Protein AF-A0A135L0Z1-F1 (afdb_monomer)

Secondary structure (DSSP, 8-state):
---HHHHHHHHHHH---HHHHHHHHHHHHHHHHHHHHHHHHHHHHHHHHHHHHTTTPEEEEEEEEEEEETTEEEEEEEEEEE-TT--EEEE-TTS-EEEEETTEEEEEE-----

pLDDT: mean 79.56, std 14.87, range [34.19, 92.94]

Foldseek 3Di:
DPDLVVVLVVLVVPDPDPVSSVVVNLVSVLVVVLAVVQVVQQVLQVVVVVVVVVVVKAWPDKDWDWDADPSGIRIHIHTWIADPVGFTWGADSQRWIWTQDPNDTHTDDDDPDD

Solvent-accessible surface area (backbone atoms only — not comparable to full-atom values): 6568 Å² total; per-residue (Å²): 128,81,57,68,66,59,56,51,52,49,48,64,72,74,45,94,45,71,68,62,39,51,54,51,51,50,52,52,52,29,51,51,52,24,51,53,53,13,48,54,45,28,51,52,37,52,55,54,49,52,64,38,43,78,70,62,32,42,83,74,50,75,44,83,45,74,48,84,50,99,65,43,70,27,53,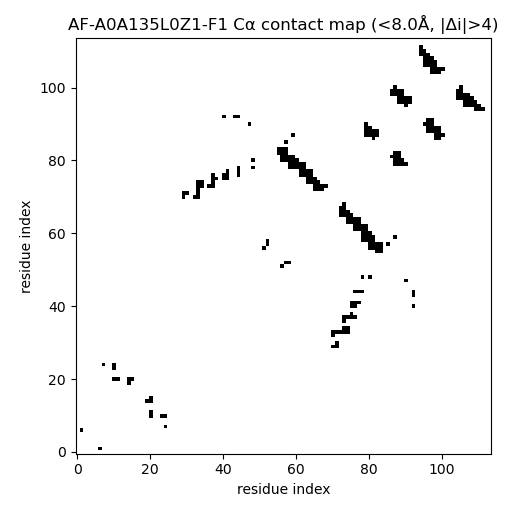27,49,43,65,39,31,18,47,87,85,64,49,48,35,50,71,45,95,88,60,37,42,29,39,57,54,96,90,44,77,41,81,71,55,82,68,87,72,133

Radius of gyration: 19.47 Å; Cα contacts (8 Å, |Δi|>4): 146; chains: 1; bounding box: 35×34×55 Å

Structure (mmCIF, N/CA/C/O backbone):
data_AF-A0A135L0Z1-F1
#
_entry.id   AF-A0A135L0Z1-F1
#
loop_
_atom_site.group_PDB
_atom_site.id
_atom_site.type_symbol
_atom_site.label_atom_id
_atom_site.label_alt_id
_atom_site.label_comp_id
_atom_site.label_asym_id
_atom_site.label_entity_id
_atom_site.label_seq_id
_atom_site.pdbx_PDB_ins_code
_atom_site.Cartn_x
_atom_site.Cartn_y
_atom_site.Cartn_z
_atom_site.occupancy
_atom_site.B_iso_or_equiv
_atom_site.auth_seq_id
_atom_site.auth_comp_id
_atom_site.auth_asym_id
_atom_site.auth_atom_id
_atom_site.pdbx_PDB_model_num
ATOM 1 N N . MET A 1 1 ? -6.606 -14.120 3.865 1.00 51.25 1 MET A N 1
ATOM 2 C CA . MET A 1 1 ? -7.516 -12.982 4.081 1.00 51.25 1 MET A CA 1
ATOM 3 C C . MET A 1 1 ? -8.454 -13.410 5.196 1.00 51.25 1 MET A C 1
ATOM 5 O O . MET A 1 1 ? -9.242 -14.322 4.970 1.00 51.25 1 MET A O 1
ATOM 9 N N . GLU A 1 2 ? -8.280 -12.897 6.418 1.00 60.34 2 GLU A N 1
ATOM 10 C CA . GLU A 1 2 ? -9.324 -13.071 7.439 1.00 60.34 2 GLU A CA 1
ATOM 11 C C . GLU A 1 2 ? -10.622 -12.483 6.875 1.00 60.34 2 GLU A C 1
ATOM 13 O O . GLU A 1 2 ? -10.598 -11.462 6.185 1.00 60.34 2 GLU A O 1
ATOM 18 N N . ASN A 1 3 ? -11.746 -13.160 7.093 1.00 80.69 3 ASN A N 1
ATOM 19 C CA . ASN A 1 3 ? -13.025 -12.690 6.585 1.00 80.69 3 ASN A CA 1
ATOM 20 C C . ASN A 1 3 ? -13.373 -11.405 7.352 1.00 80.69 3 ASN A C 1
ATOM 22 O O . ASN A 1 3 ? -13.513 -11.457 8.574 1.00 80.69 3 ASN A O 1
ATOM 26 N N . ILE A 1 4 ? -13.472 -10.263 6.661 1.00 85.44 4 ILE A N 1
ATOM 27 C CA . ILE A 1 4 ? -13.733 -8.935 7.260 1.00 85.44 4 ILE A CA 1
ATOM 28 C C . ILE A 1 4 ? -14.905 -9.016 8.249 1.00 85.44 4 ILE A C 1
ATOM 30 O O . ILE A 1 4 ? -14.852 -8.485 9.356 1.00 85.44 4 ILE A O 1
ATOM 34 N N . ILE A 1 5 ? -15.927 -9.790 7.875 1.00 85.50 5 ILE A N 1
ATOM 35 C CA . ILE A 1 5 ? -17.120 -10.067 8.676 1.00 85.50 5 ILE A CA 1
ATOM 36 C C . ILE A 1 5 ? -16.770 -10.750 10.008 1.00 85.50 5 ILE A C 1
ATOM 38 O O . ILE A 1 5 ? -17.286 -10.367 11.055 1.00 85.50 5 ILE A O 1
ATOM 42 N N . THR A 1 6 ? -15.875 -11.740 9.999 1.00 90.50 6 THR A N 1
ATOM 43 C CA . THR A 1 6 ? -15.434 -12.446 11.211 1.00 90.50 6 THR A CA 1
ATOM 44 C C . THR A 1 6 ? -14.698 -11.511 12.162 1.00 90.50 6 THR A C 1
ATOM 46 O O . THR A 1 6 ? -14.942 -11.561 13.367 1.00 90.50 6 THR A O 1
ATOM 49 N N . ARG A 1 7 ? -13.833 -10.634 11.642 1.00 87.88 7 ARG A N 1
ATOM 50 C CA . ARG A 1 7 ? -13.078 -9.698 12.480 1.00 87.88 7 ARG A CA 1
ATOM 51 C C . ARG A 1 7 ? -13.979 -8.631 13.101 1.00 87.88 7 ARG A C 1
ATOM 53 O O . ARG A 1 7 ? -13.861 -8.363 14.292 1.00 87.88 7 ARG A O 1
ATOM 60 N N . LEU A 1 8 ? -14.936 -8.102 12.338 1.00 88.19 8 LEU A N 1
ATOM 61 C CA . LEU A 1 8 ? -15.962 -7.194 12.861 1.00 88.19 8 LEU A CA 1
ATOM 62 C C . LEU A 1 8 ? -16.804 -7.862 13.955 1.00 88.19 8 LEU A C 1
ATOM 64 O O . LEU A 1 8 ? -17.030 -7.267 15.005 1.00 88.19 8 LEU A O 1
ATOM 68 N N . TYR A 1 9 ? -17.213 -9.118 13.756 1.00 89.50 9 TYR A N 1
ATOM 69 C CA . TYR A 1 9 ? -17.958 -9.867 14.771 1.00 89.50 9 TYR A CA 1
ATOM 70 C C . TYR A 1 9 ? -17.155 -10.050 16.068 1.00 89.50 9 TYR A C 1
ATOM 72 O O . TYR A 1 9 ? -17.707 -9.934 17.161 1.00 89.50 9 TYR A O 1
ATOM 80 N N . GLN A 1 10 ? -15.846 -10.297 15.966 1.00 90.19 10 GLN A N 1
ATOM 81 C CA . GLN A 1 10 ? -14.965 -10.381 17.132 1.00 90.19 10 GLN A CA 1
ATOM 82 C C . GLN A 1 10 ? -14.860 -9.045 17.874 1.00 90.19 10 GLN A C 1
ATOM 84 O O . GLN A 1 10 ? -14.920 -9.049 19.099 1.00 90.19 10 GLN A O 1
ATOM 89 N N . LEU A 1 11 ? -14.749 -7.920 17.159 1.00 90.25 11 LEU A N 1
ATOM 90 C CA . LEU A 1 11 ? -14.747 -6.589 17.777 1.00 90.25 11 LEU A CA 1
ATOM 91 C C . LEU A 1 11 ? -16.050 -6.342 18.547 1.00 90.25 11 LEU A C 1
ATOM 93 O O . LEU A 1 11 ? -16.010 -6.011 19.725 1.00 90.25 11 LEU A O 1
ATOM 97 N N . ILE A 1 12 ? -17.200 -6.623 17.928 1.00 90.19 12 ILE A N 1
ATOM 98 C CA . ILE A 1 12 ? -18.517 -6.468 18.567 1.00 90.19 12 ILE A CA 1
ATOM 99 C C . ILE A 1 12 ? -18.646 -7.343 19.820 1.00 90.19 12 ILE A C 1
ATOM 101 O O . ILE A 1 12 ? -19.217 -6.916 20.818 1.00 90.19 12 ILE A O 1
ATOM 105 N N . LYS A 1 13 ? -18.130 -8.576 19.782 1.00 90.44 13 LYS A N 1
ATOM 106 C CA . LYS A 1 13 ? -18.258 -9.527 20.893 1.00 90.44 13 LYS A CA 1
ATOM 107 C C . LYS A 1 13 ? -17.325 -9.221 22.068 1.00 90.44 13 LYS A C 1
ATOM 109 O O . LYS A 1 13 ? -17.651 -9.571 23.199 1.00 90.44 13 LYS A O 1
ATOM 114 N N . ASN A 1 14 ? -16.159 -8.641 21.802 1.00 87.62 14 ASN A N 1
ATOM 115 C CA . ASN A 1 14 ? -15.093 -8.511 22.794 1.00 87.62 14 ASN A CA 1
ATOM 116 C C . ASN A 1 14 ? -15.072 -7.147 23.498 1.00 87.62 14 ASN A C 1
ATOM 118 O O . ASN A 1 14 ? -14.332 -6.992 24.469 1.00 87.62 14 ASN A O 1
ATOM 122 N N . THR A 1 15 ? -15.860 -6.174 23.038 1.00 84.12 15 THR A N 1
ATOM 123 C CA . THR A 1 15 ? -15.860 -4.815 23.587 1.00 84.12 15 THR A CA 1
ATOM 124 C C . THR A 1 15 ? -17.163 -4.525 24.332 1.00 84.12 15 THR A C 1
ATOM 126 O O . THR A 1 15 ? -18.249 -4.601 23.768 1.00 84.12 15 THR A O 1
ATOM 129 N N . ASN A 1 16 ? -17.053 -4.152 25.610 1.00 82.69 16 ASN A N 1
ATOM 130 C CA . ASN A 1 16 ? -18.204 -3.810 26.459 1.00 82.69 16 ASN A CA 1
ATOM 131 C C . ASN A 1 16 ? -18.531 -2.304 26.458 1.00 82.69 16 ASN A C 1
ATOM 133 O O . ASN A 1 16 ? -19.547 -1.893 27.014 1.00 82.69 16 ASN A O 1
ATOM 137 N N . ASN A 1 17 ? -17.664 -1.481 25.862 1.00 91.25 17 ASN A N 1
ATOM 138 C CA . ASN A 1 17 ? -17.813 -0.035 25.749 1.00 91.25 17 ASN A CA 1
ATOM 139 C C . ASN A 1 17 ? -18.120 0.354 24.294 1.00 91.25 17 ASN A C 1
ATOM 141 O O . ASN A 1 17 ? -17.352 0.049 23.386 1.00 91.25 17 ASN A O 1
ATOM 145 N N . LEU A 1 18 ? -19.235 1.054 24.078 1.00 89.69 18 LEU A N 1
ATOM 146 C CA . LEU A 1 18 ? -19.677 1.458 22.741 1.00 89.69 18 LEU A CA 1
ATOM 147 C C . LEU A 1 18 ? -18.713 2.432 22.050 1.00 89.69 18 LEU A C 1
ATOM 149 O O . LEU A 1 18 ? -18.539 2.334 20.841 1.00 89.69 18 LEU A O 1
ATOM 153 N N . ILE A 1 19 ? -18.068 3.328 22.803 1.00 91.62 19 ILE A N 1
ATOM 154 C CA . ILE A 1 19 ? -17.122 4.309 22.247 1.00 91.62 19 ILE A CA 1
ATOM 155 C C . ILE A 1 19 ? -15.872 3.587 21.736 1.00 91.62 19 ILE A C 1
ATOM 157 O O . ILE A 1 19 ? -15.455 3.773 20.598 1.00 91.62 19 ILE A O 1
ATOM 161 N N . GLU A 1 20 ? -15.325 2.686 22.552 1.00 91.25 20 GLU A N 1
ATOM 162 C CA . GLU A 1 20 ? -14.163 1.870 22.183 1.00 91.25 20 GLU A CA 1
ATOM 163 C C . GLU A 1 20 ? -14.475 0.951 20.989 1.00 91.25 20 GLU A C 1
ATOM 165 O O . GLU A 1 20 ? -13.632 0.725 20.120 1.00 91.25 20 GLU A O 1
ATOM 170 N N . LEU A 1 21 ? -15.705 0.433 20.912 1.00 92.19 21 LEU A N 1
ATOM 171 C CA . LEU A 1 21 ? -16.147 -0.373 19.780 1.00 92.19 21 LEU A CA 1
ATOM 172 C C . LEU A 1 21 ? -16.167 0.445 18.481 1.00 92.19 21 LEU A C 1
ATOM 174 O O . LEU A 1 21 ? -15.690 -0.041 17.455 1.00 92.19 21 LEU A O 1
ATOM 178 N N . GLU A 1 22 ? -16.700 1.668 18.520 1.00 91.62 22 GLU A N 1
ATOM 179 C CA . GLU A 1 22 ? -16.748 2.564 17.361 1.00 91.62 22 GLU A CA 1
ATOM 180 C C . GLU A 1 22 ? -15.338 2.899 16.853 1.00 91.62 22 GLU A C 1
ATOM 182 O O . GLU A 1 22 ? -15.057 2.714 15.667 1.00 91.62 22 GLU A O 1
ATOM 187 N N . GLU A 1 23 ? -14.427 3.287 17.749 1.00 92.25 23 GLU A N 1
ATOM 188 C CA . GLU A 1 23 ? -13.033 3.604 17.409 1.00 92.25 23 GLU A CA 1
ATOM 189 C C . GLU A 1 23 ? -12.293 2.401 16.804 1.00 92.25 23 GLU A C 1
ATOM 191 O O . GLU A 1 23 ? -11.585 2.530 15.797 1.00 92.25 23 GLU A O 1
ATOM 196 N N . ASN A 1 24 ? -12.490 1.208 17.374 1.00 92.75 24 ASN A N 1
ATOM 197 C CA . ASN A 1 24 ? -11.871 -0.021 16.885 1.00 92.75 24 ASN A CA 1
ATOM 198 C C . ASN A 1 24 ? -12.401 -0.428 15.507 1.00 92.75 24 ASN A C 1
ATOM 200 O O . ASN A 1 24 ? -11.620 -0.812 14.633 1.00 92.75 24 ASN A O 1
ATOM 204 N N . ILE A 1 25 ? -13.717 -0.336 15.285 1.00 92.19 25 ILE A N 1
ATOM 205 C CA . ILE A 1 25 ? -14.316 -0.612 13.973 1.00 92.19 25 ILE A CA 1
ATOM 206 C C . ILE A 1 25 ? -13.820 0.409 12.952 1.00 92.19 25 ILE A C 1
ATOM 208 O O . ILE A 1 25 ? -13.433 0.020 11.850 1.00 92.19 25 ILE A O 1
ATOM 212 N N . GLN A 1 26 ? -13.801 1.696 13.303 1.00 91.56 26 GLN A N 1
ATOM 213 C CA . GLN A 1 26 ? -13.330 2.743 12.408 1.00 91.56 26 GLN A CA 1
ATOM 214 C C . GLN A 1 26 ? -11.880 2.483 11.999 1.00 91.56 26 GLN A C 1
ATOM 216 O O . GLN A 1 26 ? -11.600 2.396 10.806 1.00 91.56 26 GLN A O 1
ATOM 221 N N . THR A 1 27 ? -10.985 2.270 12.964 1.00 92.12 27 THR A N 1
ATOM 222 C CA . THR A 1 27 ? -9.565 1.982 12.712 1.00 92.12 27 THR A CA 1
ATOM 223 C C . THR A 1 27 ? -9.394 0.746 11.831 1.00 92.12 27 THR A C 1
ATOM 225 O O . THR A 1 27 ? -8.711 0.801 10.808 1.00 92.12 27 THR A O 1
ATOM 228 N N . TYR A 1 28 ? -10.092 -0.345 12.153 1.00 92.44 28 TYR A N 1
ATOM 229 C CA . TYR A 1 28 ? -10.033 -1.574 11.365 1.00 92.44 28 TYR A CA 1
ATOM 230 C C . TYR A 1 28 ? -10.488 -1.361 9.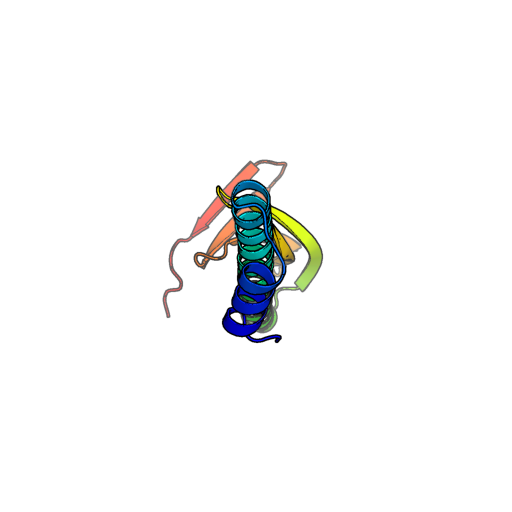916 1.00 92.44 28 TYR A C 1
ATOM 232 O O . TYR A 1 28 ? -9.830 -1.807 8.975 1.00 92.44 28 TYR A O 1
ATOM 240 N N . MET A 1 29 ? -11.592 -0.644 9.705 1.00 90.50 29 MET A N 1
ATOM 241 C CA . MET A 1 29 ? -12.084 -0.360 8.357 1.00 90.50 29 MET A CA 1
ATOM 242 C C . MET A 1 29 ? -11.111 0.531 7.579 1.00 90.50 29 MET A C 1
ATOM 244 O O . MET A 1 29 ? -10.885 0.284 6.393 1.00 90.50 29 MET A O 1
ATOM 248 N N . GLN A 1 30 ? -10.491 1.523 8.226 1.00 92.38 30 GLN A N 1
ATOM 249 C CA . GLN A 1 30 ? -9.457 2.352 7.601 1.00 92.38 30 GLN A CA 1
ATOM 250 C C . GLN A 1 30 ? -8.263 1.511 7.135 1.00 92.38 30 GLN A C 1
ATOM 252 O O . GLN A 1 30 ? -7.805 1.680 6.002 1.00 92.38 30 GLN A O 1
ATOM 257 N N . GLU A 1 31 ? -7.788 0.576 7.959 1.00 91.31 31 GLU 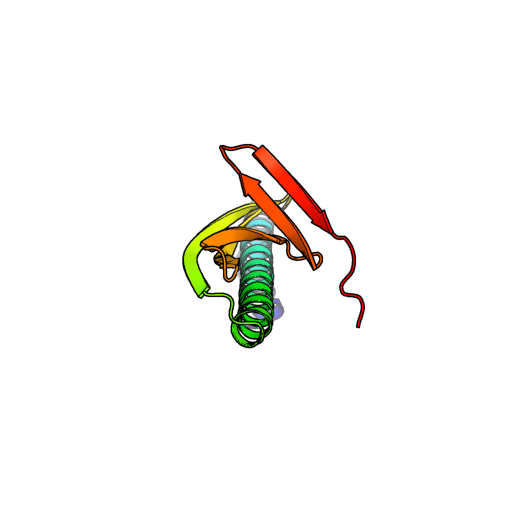A N 1
ATOM 258 C CA . GLU A 1 31 ? -6.695 -0.340 7.611 1.00 91.31 31 GLU A CA 1
ATOM 259 C C . GLU A 1 31 ? -7.067 -1.255 6.441 1.00 91.31 31 GLU A C 1
ATOM 261 O O . GLU A 1 31 ? -6.315 -1.357 5.467 1.00 91.31 31 GLU A O 1
ATOM 266 N N . VAL A 1 32 ? -8.251 -1.873 6.499 1.00 91.25 32 VAL A N 1
ATOM 267 C CA . VAL A 1 32 ? -8.750 -2.773 5.451 1.00 91.25 32 VAL A CA 1
ATOM 268 C C . VAL A 1 32 ? -8.855 -2.042 4.116 1.00 91.25 32 VAL A C 1
ATOM 270 O O . VAL A 1 32 ? -8.300 -2.505 3.117 1.00 91.25 32 VAL A O 1
ATOM 273 N N . PHE A 1 33 ? -9.518 -0.884 4.081 1.00 90.81 33 PHE A N 1
ATOM 274 C CA . PHE A 1 33 ? -9.650 -0.110 2.848 1.00 90.81 33 PHE A CA 1
ATOM 275 C C . PHE A 1 33 ? -8.300 0.381 2.333 1.00 90.81 33 PHE A C 1
ATOM 277 O O . PHE A 1 33 ? -8.049 0.320 1.127 1.00 90.81 33 PHE A O 1
ATOM 284 N N . SER A 1 34 ? -7.416 0.828 3.229 1.00 92.62 34 SER A N 1
ATOM 285 C CA . SER A 1 34 ? -6.104 1.336 2.835 1.00 92.62 34 SER A CA 1
ATOM 286 C C . SER A 1 34 ? -5.223 0.244 2.234 1.00 92.62 34 SER A C 1
ATOM 288 O O . SER A 1 34 ? -4.564 0.481 1.219 1.00 92.62 34 SER A O 1
ATOM 290 N N . SER A 1 35 ? -5.256 -0.962 2.808 1.00 91.62 35 SER A N 1
ATOM 291 C CA . SER A 1 35 ? -4.530 -2.123 2.287 1.00 91.62 35 SER A CA 1
ATOM 292 C C . SER A 1 35 ? -5.090 -2.574 0.940 1.00 91.62 35 SER A C 1
ATOM 294 O O . SER A 1 35 ? -4.341 -2.673 -0.031 1.00 91.62 35 SER A O 1
ATOM 296 N N . LEU A 1 36 ? -6.410 -2.779 0.846 1.00 91.62 36 LEU A N 1
ATOM 297 C CA . LEU A 1 36 ? -7.058 -3.240 -0.385 1.00 91.62 36 LEU A CA 1
ATOM 298 C C . LEU A 1 36 ? -6.819 -2.275 -1.547 1.00 91.62 36 LEU A C 1
ATOM 300 O O . LEU A 1 36 ? -6.443 -2.696 -2.642 1.00 91.62 36 LEU A O 1
ATOM 304 N N . LEU A 1 37 ? -6.992 -0.971 -1.317 1.00 91.94 37 LEU A N 1
ATOM 305 C CA . LEU A 1 37 ? -6.778 0.012 -2.373 1.00 91.94 37 LEU A CA 1
ATOM 306 C C . LEU A 1 37 ? -5.293 0.111 -2.755 1.00 91.94 37 LEU A C 1
ATOM 308 O O . LEU A 1 37 ? -4.975 0.217 -3.938 1.00 91.94 37 LEU A O 1
ATOM 312 N N . GLY A 1 38 ? -4.382 0.007 -1.782 1.00 92.50 38 GLY A N 1
ATOM 313 C CA . GLY A 1 38 ? -2.938 -0.023 -2.025 1.00 92.50 38 GLY A CA 1
ATOM 314 C C . GLY A 1 38 ? -2.491 -1.224 -2.867 1.00 92.50 38 GLY A C 1
ATOM 315 O O . GLY A 1 38 ? -1.654 -1.085 -3.769 1.00 92.50 38 GLY A O 1
ATOM 316 N N . GLU A 1 39 ? -3.085 -2.394 -2.628 1.00 92.75 39 GLU A N 1
ATOM 317 C CA . GLU A 1 39 ? -2.871 -3.607 -3.422 1.00 92.75 39 GLU A CA 1
ATOM 318 C C . GLU A 1 39 ? -3.399 -3.452 -4.848 1.00 92.75 39 GLU A C 1
ATOM 320 O O . GLU A 1 39 ? -2.648 -3.687 -5.797 1.00 92.75 39 GLU A O 1
ATOM 325 N N . ILE A 1 40 ? -4.643 -2.988 -5.017 1.00 91.19 40 ILE A N 1
ATOM 326 C CA . ILE A 1 40 ? -5.234 -2.720 -6.339 1.00 91.19 40 ILE A CA 1
ATOM 327 C C . ILE A 1 40 ? -4.348 -1.750 -7.121 1.00 91.19 40 ILE A C 1
ATOM 329 O O . ILE A 1 40 ? -4.043 -1.971 -8.293 1.00 91.19 40 ILE A O 1
ATOM 333 N N . PHE A 1 41 ? -3.883 -0.689 -6.467 1.00 89.38 41 PHE A N 1
ATOM 334 C CA . PHE A 1 41 ? -3.020 0.300 -7.092 1.00 89.38 41 PHE A CA 1
ATOM 335 C C . PHE A 1 41 ? -1.672 -0.275 -7.524 1.00 89.38 41 PHE A C 1
ATOM 337 O O . PHE A 1 41 ? -1.205 -0.010 -8.633 1.00 89.38 41 PHE A O 1
ATOM 344 N N . THR A 1 42 ? -1.085 -1.127 -6.692 1.00 90.31 42 THR A N 1
ATOM 345 C CA . THR A 1 42 ? 0.151 -1.838 -7.024 1.00 90.31 42 THR A CA 1
ATOM 346 C C . THR A 1 42 ? -0.049 -2.797 -8.204 1.00 90.31 42 THR A C 1
ATOM 348 O O . THR A 1 42 ? 0.795 -2.862 -9.097 1.00 90.31 42 THR A O 1
ATOM 351 N N . GLN A 1 43 ? -1.175 -3.510 -8.261 1.00 90.62 43 GLN A N 1
ATOM 352 C CA . GLN A 1 43 ? -1.502 -4.399 -9.382 1.00 90.62 43 GLN A CA 1
ATOM 353 C C . GLN A 1 43 ? -1.713 -3.620 -10.685 1.00 90.62 43 GLN A C 1
ATOM 355 O O . GLN A 1 43 ? -1.207 -4.017 -11.736 1.00 90.62 43 GLN A O 1
ATOM 360 N N . LEU A 1 44 ? -2.408 -2.480 -10.628 1.00 86.56 44 LEU A N 1
ATOM 361 C CA . LEU A 1 44 ? -2.571 -1.593 -11.781 1.00 86.56 44 LEU A CA 1
ATOM 362 C C . LEU A 1 44 ? -1.217 -1.089 -12.297 1.00 86.56 44 LEU A C 1
ATOM 364 O O . LEU A 1 44 ? -0.979 -1.127 -13.506 1.00 86.56 44 LEU A O 1
ATOM 368 N N . ASP A 1 45 ? -0.311 -0.684 -11.400 1.00 87.06 45 ASP A N 1
ATOM 369 C CA . ASP A 1 45 ? 1.054 -0.286 -11.764 1.00 87.06 45 ASP A CA 1
ATOM 370 C C . ASP A 1 45 ? 1.795 -1.420 -12.487 1.00 87.06 45 ASP A C 1
ATOM 372 O O . ASP A 1 45 ? 2.376 -1.193 -13.547 1.00 87.06 45 ASP A O 1
ATOM 376 N N . GLN A 1 46 ? 1.698 -2.659 -11.992 1.00 87.94 46 GLN A N 1
ATOM 377 C CA . GLN A 1 46 ? 2.313 -3.832 -12.624 1.00 87.94 46 GLN A CA 1
ATOM 378 C C . GLN A 1 46 ? 1.762 -4.116 -14.030 1.00 87.94 46 GLN A C 1
ATOM 380 O O . GLN A 1 46 ? 2.535 -4.401 -14.950 1.00 87.94 46 GLN A O 1
ATOM 385 N N . VAL A 1 47 ? 0.443 -4.016 -14.224 1.00 87.44 47 VAL A N 1
ATOM 386 C CA . VAL A 1 47 ? -0.188 -4.211 -15.542 1.00 87.44 47 VAL A CA 1
ATOM 387 C C . VAL A 1 47 ? 0.279 -3.142 -16.527 1.00 87.44 47 VAL A C 1
ATOM 389 O O . VAL A 1 47 ? 0.631 -3.454 -17.667 1.00 87.44 47 VAL A 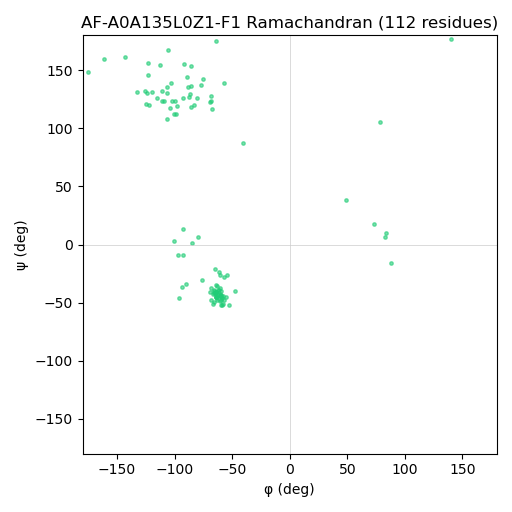O 1
ATOM 392 N N . ILE A 1 48 ? 0.310 -1.881 -16.095 1.00 83.00 48 ILE A N 1
ATOM 393 C CA . ILE A 1 48 ? 0.791 -0.765 -16.912 1.00 83.00 48 ILE A CA 1
ATOM 394 C C . ILE A 1 48 ? 2.274 -0.958 -17.244 1.00 83.00 48 ILE A C 1
ATOM 396 O O . ILE A 1 48 ? 2.658 -0.840 -18.408 1.00 83.00 48 ILE A O 1
ATOM 400 N N . LYS A 1 49 ? 3.090 -1.314 -16.248 1.00 85.25 49 LYS A N 1
ATOM 401 C CA . LYS A 1 49 ? 4.518 -1.611 -16.388 1.00 85.25 49 LYS A CA 1
ATOM 402 C C . LYS A 1 49 ? 4.759 -2.650 -17.477 1.00 85.25 49 LYS A C 1
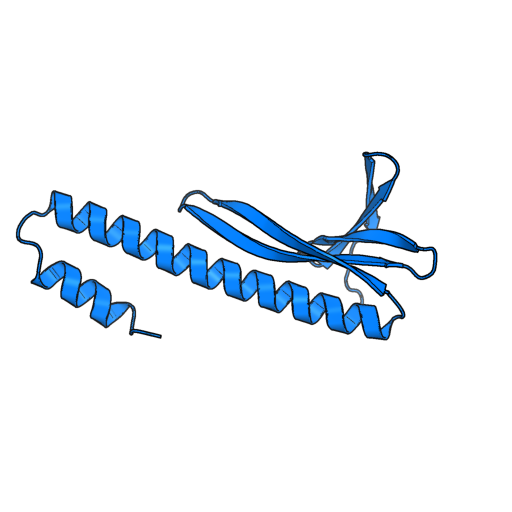ATOM 404 O O . LYS A 1 49 ? 5.496 -2.369 -18.419 1.00 85.25 49 LYS A O 1
ATOM 409 N N . LYS A 1 50 ? 4.069 -3.790 -17.414 1.00 86.75 50 LYS A N 1
ATOM 410 C CA . LYS A 1 50 ? 4.203 -4.860 -18.411 1.00 86.75 50 LYS A CA 1
ATOM 411 C C . LYS A 1 50 ? 3.875 -4.368 -19.825 1.00 86.75 50 LYS A C 1
ATOM 413 O O . LYS A 1 50 ? 4.717 -4.459 -20.711 1.00 86.75 50 LYS A O 1
ATOM 418 N N . LYS A 1 51 ? 2.719 -3.713 -20.004 1.00 84.44 51 LYS A N 1
ATOM 419 C CA . LYS A 1 51 ? 2.291 -3.158 -21.305 1.00 84.44 51 LYS A CA 1
ATOM 420 C C . LYS A 1 51 ? 3.288 -2.168 -21.915 1.00 84.44 51 LYS A C 1
ATOM 422 O O . LYS A 1 51 ? 3.290 -1.966 -23.126 1.00 84.44 51 LYS A O 1
ATOM 427 N N . ARG A 1 52 ? 4.079 -1.473 -21.093 1.00 81.44 52 ARG A N 1
ATOM 428 C CA . ARG A 1 52 ? 5.066 -0.484 -21.555 1.00 81.44 52 ARG A CA 1
ATOM 429 C C . ARG A 1 52 ? 6.428 -1.098 -21.823 1.00 81.44 52 ARG A C 1
ATOM 431 O O . ARG A 1 52 ? 7.088 -0.674 -22.766 1.00 81.44 52 ARG A O 1
ATOM 438 N N . GLN A 1 53 ? 6.819 -2.111 -21.059 1.00 84.81 53 GLN A N 1
ATOM 439 C CA . GLN A 1 53 ? 8.011 -2.900 -21.363 1.00 84.81 53 GLN A CA 1
ATOM 440 C C . GLN A 1 53 ? 7.886 -3.593 -22.723 1.00 84.81 53 GLN A C 1
ATOM 442 O O . GLN A 1 53 ? 8.846 -3.573 -23.488 1.00 84.81 53 GLN A O 1
ATOM 447 N N . ASP A 1 54 ? 6.687 -4.068 -23.077 1.00 86.31 54 ASP A N 1
ATOM 448 C CA . ASP A 1 54 ? 6.395 -4.609 -24.414 1.00 86.31 54 ASP A CA 1
ATOM 449 C C . ASP A 1 54 ? 6.591 -3.562 -25.534 1.00 86.31 54 ASP A C 1
ATOM 451 O O . ASP A 1 54 ? 6.868 -3.910 -26.678 1.00 86.31 54 ASP A O 1
ATOM 455 N N . LYS A 1 55 ? 6.502 -2.264 -25.204 1.00 83.12 55 LYS A N 1
ATOM 456 C CA . LYS A 1 55 ? 6.779 -1.128 -26.105 1.00 83.12 55 LYS A CA 1
ATOM 457 C C . LYS A 1 55 ? 8.230 -0.628 -26.023 1.00 83.12 55 LYS A C 1
ATOM 459 O O . LYS A 1 55 ? 8.507 0.484 -26.460 1.00 83.12 55 LYS A O 1
ATOM 464 N N . GLY A 1 56 ? 9.137 -1.384 -25.401 1.00 83.50 56 GLY A N 1
ATOM 465 C CA . GLY A 1 56 ? 10.562 -1.043 -25.295 1.00 83.50 56 GLY A CA 1
ATOM 466 C C . GLY A 1 56 ? 10.928 -0.070 -24.167 1.00 83.50 56 GLY A C 1
ATOM 467 O O . GLY A 1 56 ? 12.081 0.356 -24.073 1.00 83.50 56 GLY A O 1
ATOM 468 N N . TRP A 1 57 ? 9.986 0.293 -23.289 1.00 83.75 57 TRP A N 1
ATOM 469 C CA . TRP A 1 57 ? 10.261 1.231 -22.196 1.00 83.75 57 TRP A CA 1
ATOM 470 C C . TRP A 1 57 ? 11.065 0.558 -21.084 1.00 83.75 57 TRP A C 1
ATOM 472 O O . TRP A 1 57 ? 10.826 -0.597 -20.722 1.00 83.75 57 TRP A O 1
ATOM 482 N N . LYS A 1 58 ? 12.002 1.305 -20.494 1.00 85.69 58 LYS A N 1
ATOM 483 C CA . LYS A 1 58 ? 12.882 0.794 -19.435 1.00 85.69 58 LYS A CA 1
ATOM 484 C C . LYS A 1 58 ? 12.439 1.285 -18.065 1.00 85.69 58 LYS A C 1
ATOM 486 O O . LYS A 1 58 ? 12.098 2.453 -17.880 1.00 85.69 58 LYS A O 1
ATOM 491 N N . ILE A 1 59 ? 12.486 0.390 -17.082 1.00 85.00 59 ILE A N 1
ATOM 492 C CA . ILE A 1 59 ? 12.269 0.746 -15.679 1.00 85.00 59 ILE A CA 1
ATOM 493 C C . ILE A 1 59 ? 13.444 1.607 -15.225 1.00 85.00 59 ILE A C 1
ATOM 495 O O . ILE A 1 59 ? 14.597 1.211 -15.385 1.00 85.00 59 ILE A O 1
ATOM 499 N N . LYS A 1 60 ? 13.150 2.771 -14.645 1.00 84.81 60 LYS A N 1
ATOM 500 C CA . LYS A 1 60 ? 14.171 3.618 -14.021 1.00 84.81 60 LYS A CA 1
ATOM 501 C C . LYS A 1 60 ? 14.262 3.382 -12.524 1.00 84.81 60 LYS A C 1
ATOM 503 O O . LYS A 1 60 ? 15.359 3.280 -11.992 1.00 84.81 60 LYS A O 1
ATOM 508 N N . ARG A 1 61 ? 13.110 3.340 -11.853 1.00 84.38 61 ARG A N 1
ATOM 509 C CA . ARG A 1 61 ? 13.008 3.099 -10.410 1.00 84.38 61 ARG A CA 1
ATOM 510 C C . ARG A 1 61 ? 11.605 2.654 -10.025 1.00 84.38 61 ARG A C 1
ATOM 512 O O . ARG A 1 61 ? 10.643 2.937 -10.739 1.00 84.38 61 ARG A O 1
ATOM 519 N N . GLU A 1 62 ? 11.510 2.019 -8.871 1.00 87.12 62 GLU A N 1
ATOM 520 C CA . G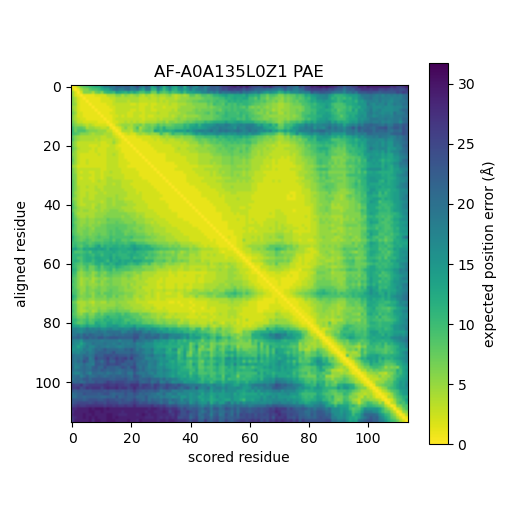LU A 1 62 ? 10.263 1.623 -8.227 1.00 87.12 62 GLU A CA 1
ATOM 521 C C . GLU A 1 62 ? 10.271 2.220 -6.821 1.00 87.12 62 GLU A C 1
ATOM 523 O O . GLU A 1 62 ? 11.188 1.961 -6.045 1.00 87.12 62 GLU A O 1
ATOM 528 N N . ASP A 1 63 ? 9.280 3.055 -6.517 1.00 88.88 63 ASP A N 1
ATOM 529 C CA . ASP A 1 63 ? 9.181 3.758 -5.240 1.00 88.88 63 ASP A CA 1
ATOM 530 C C . ASP A 1 63 ? 7.852 3.431 -4.559 1.00 88.88 63 ASP A C 1
ATOM 532 O O . ASP A 1 63 ? 6.838 3.160 -5.208 1.00 88.88 63 ASP A O 1
ATOM 536 N N . TRP A 1 64 ? 7.824 3.578 -3.238 1.00 90.00 64 TRP A N 1
ATOM 537 C CA . TRP A 1 64 ? 6.564 3.700 -2.517 1.00 90.00 64 TRP A CA 1
ATOM 538 C C . TRP A 1 64 ? 5.987 5.105 -2.690 1.00 90.00 64 TRP A C 1
ATOM 540 O O . TRP A 1 64 ? 6.703 6.108 -2.601 1.00 90.00 64 TRP A O 1
ATOM 550 N N . LYS A 1 65 ? 4.677 5.175 -2.917 1.00 89.25 65 LYS A N 1
ATOM 551 C CA . LYS A 1 65 ? 3.896 6.413 -2.905 1.00 89.25 65 LYS A CA 1
ATOM 552 C C . LYS A 1 65 ? 2.776 6.291 -1.890 1.00 89.25 65 LYS A C 1
ATOM 554 O O . LYS A 1 65 ? 2.229 5.209 -1.702 1.00 89.25 65 LYS A O 1
ATOM 559 N N . THR A 1 66 ? 2.454 7.415 -1.266 1.00 90.75 66 THR A N 1
ATOM 560 C CA . THR A 1 66 ? 1.358 7.529 -0.310 1.00 90.75 66 THR A CA 1
ATOM 561 C C . THR A 1 66 ? 0.419 8.623 -0.786 1.00 90.75 66 THR A C 1
ATOM 563 O O . THR A 1 66 ? 0.873 9.717 -1.122 1.00 90.75 66 THR A O 1
ATOM 566 N N . VAL A 1 67 ? -0.874 8.321 -0.830 1.00 88.06 67 VAL A N 1
ATOM 567 C CA . VAL A 1 67 ? -1.939 9.281 -1.129 1.00 88.06 67 VAL A CA 1
ATOM 568 C C . VAL A 1 67 ? -2.869 9.337 0.073 1.00 88.06 67 VAL A C 1
ATOM 570 O O . VAL A 1 67 ? -3.285 8.300 0.588 1.00 88.06 67 VAL A O 1
ATOM 573 N N . GLN A 1 68 ? -3.174 10.550 0.526 1.00 89.94 68 GLN A N 1
ATOM 574 C CA . GLN A 1 68 ? -4.088 10.772 1.637 1.00 89.94 68 GLN A CA 1
ATOM 575 C C . GLN A 1 68 ? -5.533 10.750 1.129 1.00 89.94 68 GLN A C 1
ATOM 577 O O . GLN A 1 68 ? -5.909 11.575 0.298 1.00 89.94 68 GLN A O 1
ATOM 582 N N . PHE A 1 69 ? -6.336 9.826 1.647 1.00 88.19 69 PHE A N 1
ATOM 583 C CA . PHE A 1 69 ? -7.781 9.768 1.443 1.00 88.19 69 PHE A CA 1
ATOM 584 C C . PHE A 1 69 ? -8.516 10.219 2.710 1.00 88.19 69 PHE A C 1
ATOM 586 O O . PHE A 1 69 ? -7.926 10.310 3.790 1.00 88.19 69 PHE A O 1
ATOM 593 N N . SER A 1 70 ? -9.822 10.472 2.589 1.00 87.69 70 SER A N 1
ATOM 594 C CA . SER A 1 70 ? -10.688 10.825 3.725 1.00 87.69 70 SER A CA 1
ATOM 595 C C . SER A 1 70 ? -10.740 9.736 4.801 1.00 87.69 70 SER A C 1
ATOM 597 O O . SER A 1 70 ? -10.964 10.042 5.965 1.00 87.69 70 SER A O 1
ATOM 599 N N . PHE A 1 71 ? -10.511 8.480 4.415 1.00 83.56 71 PHE A N 1
ATOM 600 C CA . PHE A 1 71 ? -10.501 7.320 5.304 1.00 83.56 71 PHE A CA 1
ATOM 601 C C . PHE A 1 71 ? -9.090 6.860 5.699 1.00 83.56 71 PHE A C 1
ATOM 603 O O . PHE A 1 71 ? -8.962 5.842 6.362 1.00 83.56 71 PHE A O 1
ATOM 610 N N . GLY A 1 72 ? -8.023 7.547 5.285 1.00 87.38 72 GLY A N 1
ATOM 611 C CA . GLY A 1 72 ? -6.664 7.164 5.675 1.00 87.38 72 GLY A CA 1
ATOM 612 C C . GLY A 1 72 ? -5.624 7.281 4.570 1.00 87.38 72 GLY A C 1
ATOM 613 O O . GLY A 1 72 ? -5.906 7.654 3.430 1.00 87.38 72 GLY A O 1
ATOM 614 N N . ALA A 1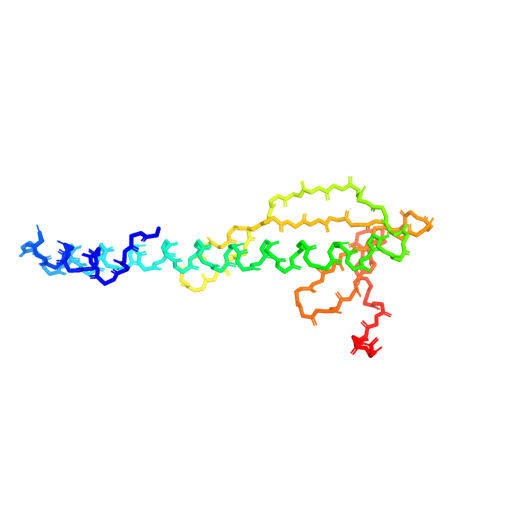 73 ? -4.379 6.989 4.935 1.00 92.31 73 ALA A N 1
ATOM 615 C CA . ALA A 1 73 ? -3.245 7.039 4.027 1.00 92.31 73 ALA A CA 1
ATOM 616 C C . ALA A 1 73 ? -3.105 5.714 3.266 1.00 92.31 73 ALA A C 1
ATOM 618 O O . ALA A 1 73 ? -2.832 4.668 3.851 1.00 92.31 73 ALA A O 1
ATOM 619 N N . VAL A 1 74 ? -3.222 5.769 1.942 1.00 92.94 74 VAL A N 1
ATOM 620 C CA . VAL A 1 74 ? -3.076 4.600 1.070 1.00 92.94 74 VAL A CA 1
ATOM 621 C C . VAL A 1 74 ? -1.671 4.589 0.503 1.00 92.94 74 VAL A C 1
ATOM 623 O O . VAL A 1 74 ? -1.269 5.514 -0.210 1.00 92.94 74 VAL A O 1
ATOM 626 N N . ARG A 1 75 ? -0.923 3.526 0.797 1.00 92.69 75 ARG A N 1
ATOM 627 C CA . ARG A 1 75 ? 0.441 3.331 0.307 1.00 92.69 75 ARG A CA 1
ATOM 628 C C . ARG A 1 75 ? 0.468 2.249 -0.769 1.00 92.69 75 ARG A C 1
ATOM 630 O O . ARG A 1 75 ? -0.046 1.158 -0.567 1.00 92.69 75 ARG A O 1
ATOM 637 N N . PHE A 1 76 ? 1.099 2.540 -1.901 1.00 91.31 76 PHE A N 1
ATOM 638 C CA . PHE A 1 76 ? 1.192 1.624 -3.041 1.00 91.31 76 PHE A CA 1
ATOM 639 C C . PHE A 1 76 ? 2.556 1.721 -3.722 1.00 91.31 76 PHE A C 1
ATOM 641 O O . PHE A 1 76 ? 3.297 2.696 -3.531 1.00 91.31 76 PHE A O 1
ATOM 648 N N . ARG A 1 77 ? 2.911 0.698 -4.504 1.00 89.81 77 ARG A N 1
ATOM 649 C CA . ARG A 1 77 ? 4.126 0.735 -5.323 1.00 89.81 77 ARG A CA 1
ATOM 650 C C . ARG A 1 77 ? 3.856 1.413 -6.651 1.00 89.81 77 ARG A C 1
ATOM 652 O O . ARG A 1 77 ? 2.856 1.127 -7.302 1.00 89.81 77 ARG A O 1
ATOM 659 N N . HIS A 1 78 ? 4.778 2.277 -7.050 1.00 87.44 78 HIS A N 1
ATOM 660 C CA . HIS A 1 78 ? 4.702 2.976 -8.318 1.00 87.44 78 HIS A CA 1
ATOM 661 C C . HIS A 1 78 ? 6.032 2.922 -9.065 1.00 87.44 78 HIS A C 1
ATOM 663 O O . HIS A 1 78 ? 7.089 3.247 -8.511 1.00 87.44 78 HIS A O 1
ATOM 669 N N . THR A 1 79 ? 5.968 2.556 -10.341 1.00 85.25 79 THR A N 1
ATOM 670 C CA . THR A 1 79 ? 7.137 2.425 -11.206 1.00 85.25 79 THR A CA 1
ATOM 671 C C . THR A 1 79 ? 7.298 3.661 -12.086 1.00 85.25 79 THR A C 1
ATOM 673 O O . THR A 1 79 ? 6.430 3.996 -12.890 1.00 85.25 79 THR A O 1
ATOM 676 N N . LEU A 1 80 ? 8.460 4.311 -12.003 1.00 82.62 80 LEU A N 1
ATOM 677 C CA . LEU A 1 80 ? 8.852 5.340 -12.963 1.00 82.62 80 LEU A CA 1
ATOM 678 C C . LEU A 1 80 ? 9.555 4.686 -14.154 1.00 82.62 80 LEU A C 1
ATOM 680 O O . LEU A 1 80 ? 10.558 3.980 -13.993 1.00 82.62 80 LEU A O 1
ATOM 684 N N . MET A 1 81 ? 9.074 4.984 -15.358 1.00 82.50 81 MET A N 1
ATOM 685 C CA . MET A 1 81 ? 9.636 4.458 -16.601 1.00 82.50 81 MET A CA 1
ATOM 686 C C . MET A 1 81 ? 10.289 5.541 -17.450 1.00 82.50 81 MET A C 1
ATOM 688 O O . MET A 1 81 ? 9.959 6.722 -17.349 1.00 82.50 81 MET A O 1
ATOM 692 N N . GLY A 1 82 ? 11.243 5.125 -18.278 1.00 81.06 82 GLY A N 1
ATOM 693 C CA . GLY A 1 82 ? 11.817 5.922 -19.352 1.00 81.06 82 GLY A CA 1
ATOM 694 C C . GLY A 1 82 ? 11.332 5.434 -20.712 1.00 81.06 82 GLY A C 1
ATOM 695 O O . GLY A 1 82 ? 11.351 4.225 -20.953 1.00 81.06 82 GLY A O 1
ATOM 696 N N . ASP A 1 83 ? 10.949 6.363 -21.594 1.00 77.00 83 ASP A N 1
ATOM 697 C CA . ASP A 1 83 ? 10.804 6.055 -23.024 1.00 77.00 83 ASP A CA 1
ATOM 698 C C . ASP A 1 83 ? 12.162 5.676 -23.651 1.00 77.00 83 ASP A C 1
ATOM 700 O O . ASP A 1 83 ? 13.207 5.757 -23.003 1.00 77.00 83 ASP A O 1
ATOM 704 N N . GLU A 1 84 ? 12.165 5.270 -24.923 1.00 72.94 84 GLU A N 1
ATOM 705 C CA . GLU A 1 84 ? 13.384 4.919 -25.675 1.00 72.94 84 GLU A CA 1
ATOM 706 C C . GLU A 1 84 ? 14.439 6.039 -25.673 1.00 72.94 84 GLU A C 1
ATOM 708 O O . GLU A 1 84 ? 15.636 5.774 -25.750 1.00 72.94 84 GLU A O 1
ATOM 713 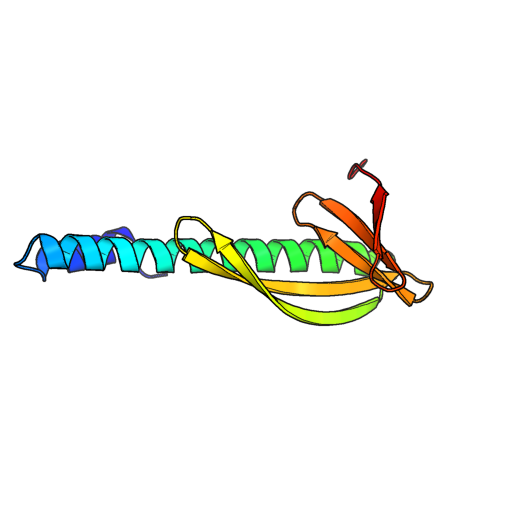N N . LYS A 1 85 ? 14.003 7.298 -25.519 1.00 71.75 85 LYS A N 1
ATOM 714 C CA . LYS A 1 85 ? 14.867 8.486 -25.430 1.00 71.75 85 LYS A CA 1
ATOM 715 C C . LYS A 1 85 ? 15.377 8.744 -24.009 1.00 71.75 85 LYS A C 1
ATOM 717 O O . LYS A 1 85 ? 16.062 9.733 -23.767 1.00 71.75 85 LYS A O 1
ATOM 722 N N . GLY A 1 86 ? 15.031 7.886 -23.051 1.00 67.69 86 GLY A N 1
ATOM 723 C CA . GLY A 1 86 ? 15.399 8.028 -21.650 1.00 67.69 86 GLY A CA 1
ATOM 724 C C . GLY A 1 86 ? 14.628 9.131 -20.925 1.00 67.69 86 GLY A C 1
ATOM 725 O O . GLY A 1 86 ? 15.047 9.540 -19.843 1.00 67.69 86 GLY A O 1
ATOM 726 N N . THR A 1 87 ? 13.500 9.613 -21.449 1.00 73.00 87 THR A N 1
ATOM 727 C CA . THR A 1 87 ? 12.691 10.654 -20.797 1.00 73.00 87 THR A CA 1
ATOM 728 C C . THR A 1 87 ? 11.816 10.032 -19.710 1.00 73.00 87 THR A C 1
ATOM 730 O O . THR A 1 87 ? 11.088 9.086 -20.010 1.00 73.00 87 THR A O 1
ATOM 733 N N . PRO A 1 88 ? 11.848 10.517 -18.452 1.00 66.81 88 PRO A N 1
ATOM 734 C CA . PRO A 1 88 ? 10.998 9.978 -17.397 1.00 66.81 88 PRO A CA 1
ATOM 735 C C . PRO A 1 88 ? 9.521 10.310 -17.657 1.00 66.81 88 PRO A C 1
ATOM 737 O O . PRO A 1 88 ? 9.143 11.481 -17.765 1.00 66.81 88 PRO A O 1
ATOM 740 N N . ILE A 1 89 ? 8.694 9.269 -17.721 1.00 67.62 89 ILE A N 1
ATOM 741 C CA . ILE A 1 89 ? 7.243 9.365 -17.885 1.00 67.62 89 ILE A CA 1
ATOM 742 C C . ILE A 1 89 ? 6.572 8.815 -16.629 1.00 67.62 89 ILE A C 1
ATOM 744 O O . ILE A 1 89 ? 6.842 7.690 -16.205 1.00 67.62 89 ILE A O 1
ATOM 748 N N . ILE A 1 90 ? 5.704 9.633 -16.036 1.00 65.56 90 ILE A N 1
ATOM 749 C CA . ILE A 1 90 ? 4.828 9.242 -14.930 1.00 65.56 90 ILE A CA 1
ATOM 750 C C . ILE A 1 90 ? 3.508 8.786 -15.542 1.00 65.56 90 ILE A C 1
ATOM 752 O O . ILE A 1 90 ? 2.893 9.513 -16.327 1.00 65.56 90 ILE A O 1
ATOM 756 N N . LEU A 1 91 ? 3.089 7.577 -15.184 1.00 62.00 91 LEU A N 1
ATOM 757 C CA . LEU A 1 91 ? 1.846 6.975 -15.646 1.00 62.00 91 LEU A CA 1
ATOM 758 C C . LEU A 1 91 ? 0.837 7.044 -14.507 1.00 62.00 91 LEU A C 1
ATOM 760 O O . LEU A 1 91 ? 1.062 6.474 -13.443 1.00 62.00 91 LEU A O 1
ATOM 764 N N . LEU A 1 92 ? -0.260 7.765 -14.715 1.00 62.41 92 LEU A N 1
ATOM 765 C CA . LEU A 1 92 ? -1.341 7.810 -13.740 1.00 62.41 92 LEU A CA 1
ATOM 766 C C . LEU A 1 92 ? -2.303 6.640 -13.950 1.00 62.41 92 LEU A C 1
ATOM 768 O O . LEU A 1 92 ? -2.478 6.120 -15.053 1.00 62.41 92 LEU A O 1
ATOM 772 N N . MET A 1 93 ? -2.968 6.254 -12.864 1.00 55.59 93 MET A N 1
ATOM 773 C CA . MET A 1 93 ? -3.850 5.080 -12.804 1.00 55.59 93 MET A CA 1
ATOM 774 C C . MET A 1 93 ? -5.084 5.213 -13.705 1.00 55.59 93 MET A C 1
ATOM 776 O O . MET A 1 93 ? -5.677 4.221 -14.110 1.00 55.59 93 MET A O 1
ATOM 780 N N . ASN A 1 94 ? -5.435 6.447 -14.069 1.00 54.88 94 ASN A N 1
ATOM 781 C CA . ASN A 1 94 ? -6.484 6.787 -15.026 1.00 54.88 94 ASN A CA 1
ATOM 782 C C . ASN A 1 94 ? -6.035 6.650 -16.501 1.00 54.88 94 ASN A C 1
ATOM 784 O O . ASN A 1 94 ? -6.774 7.039 -17.402 1.00 54.88 94 ASN A O 1
ATOM 788 N N . GLY A 1 95 ? -4.832 6.123 -16.764 1.00 52.31 95 GLY A N 1
ATOM 789 C CA . GLY A 1 95 ? -4.311 5.877 -18.112 1.00 52.31 95 GLY A CA 1
ATOM 790 C C . GLY A 1 95 ? -3.664 7.091 -18.783 1.00 52.31 95 GLY A C 1
ATOM 791 O O . GLY A 1 95 ? -3.361 7.032 -19.974 1.00 52.31 95 GLY A O 1
ATOM 792 N N . TRP A 1 96 ? -3.448 8.181 -18.045 1.00 56.50 96 TRP A N 1
ATOM 793 C CA . TRP A 1 96 ? -2.825 9.396 -18.563 1.00 56.50 96 TRP A CA 1
ATOM 794 C C . TRP A 1 96 ? -1.304 9.363 -18.407 1.00 56.50 96 TRP A C 1
ATOM 796 O O . TRP A 1 96 ? -0.770 8.867 -17.412 1.00 56.50 96 TRP A O 1
ATOM 806 N N . GLU A 1 97 ? -0.609 9.926 -19.394 1.00 62.94 97 GLU A N 1
ATOM 807 C CA . GLU A 1 97 ? 0.851 9.994 -19.431 1.00 62.94 97 GLU A CA 1
ATOM 808 C C . GLU A 1 97 ? 1.324 11.430 -19.243 1.00 62.94 97 GLU A C 1
ATOM 810 O O . GLU A 1 97 ? 0.869 12.346 -19.938 1.00 62.94 97 GLU A O 1
ATOM 815 N N . TYR A 1 98 ? 2.295 11.617 -18.354 1.00 63.72 98 TYR A N 1
ATOM 816 C CA . TYR A 1 98 ? 2.929 12.910 -18.153 1.00 63.72 98 TYR A CA 1
ATOM 817 C C . TYR A 1 98 ? 4.439 12.797 -18.306 1.00 63.72 98 TYR A C 1
ATOM 819 O O . TYR A 1 98 ? 5.081 11.938 -17.697 1.00 63.72 98 TYR A O 1
ATOM 827 N N . LYS A 1 99 ? 5.021 13.705 -19.089 1.00 64.81 99 LYS A N 1
ATOM 828 C CA . LYS A 1 99 ? 6.470 13.898 -19.155 1.00 64.81 99 LYS A CA 1
ATOM 829 C C . LYS A 1 99 ? 6.877 14.856 -18.056 1.00 64.81 99 LYS A C 1
ATOM 831 O O . LYS A 1 99 ? 6.308 15.939 -17.938 1.00 64.81 99 LYS A O 1
ATOM 836 N N . LYS A 1 100 ? 7.876 14.468 -17.267 1.0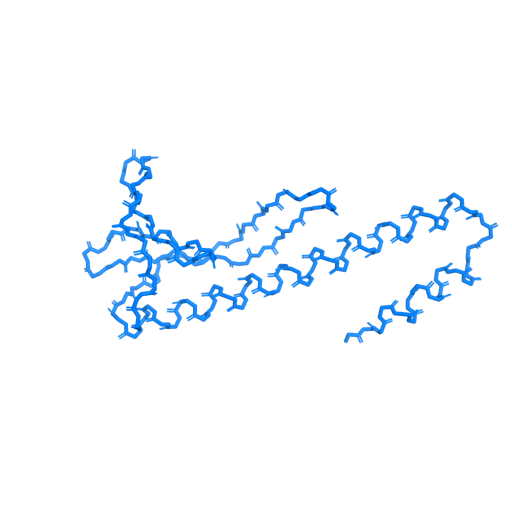0 58.12 100 LYS A N 1
ATOM 837 C CA . LYS A 1 100 ? 8.500 15.382 -16.312 1.00 58.12 100 LYS A CA 1
ATOM 838 C C . LYS A 1 100 ? 9.791 15.924 -16.917 1.00 58.12 100 LYS A C 1
ATOM 840 O O . LYS A 1 100 ? 10.753 15.173 -17.067 1.00 58.12 100 LYS A O 1
ATOM 845 N N . THR A 1 101 ? 9.815 17.219 -17.214 1.00 59.06 101 THR A N 1
ATOM 846 C CA . THR A 1 101 ? 10.993 17.923 -17.742 1.00 59.06 101 THR A CA 1
ATOM 847 C C . THR A 1 101 ? 11.323 19.070 -16.795 1.00 59.06 101 THR A C 1
ATOM 849 O O . THR A 1 101 ? 10.475 19.918 -16.553 1.00 59.06 101 THR A O 1
ATOM 852 N N . ASN A 1 102 ? 12.526 19.081 -16.209 1.00 52.56 102 ASN A N 1
ATOM 853 C CA . ASN A 1 102 ? 13.027 20.165 -15.342 1.00 52.56 102 ASN A CA 1
ATOM 854 C C . ASN A 1 102 ? 12.060 20.622 -14.227 1.00 52.56 102 ASN A C 1
ATOM 856 O O . ASN A 1 102 ? 11.951 21.804 -13.928 1.00 52.56 102 ASN A O 1
ATOM 860 N N . GLY A 1 103 ? 11.342 19.681 -13.606 1.00 58.62 103 GLY A N 1
ATOM 861 C CA . GLY A 1 103 ? 10.387 19.977 -12.527 1.00 58.62 103 GLY A CA 1
ATOM 862 C C . GLY A 1 103 ? 8.968 20.303 -13.000 1.00 58.62 103 GLY A C 1
ATOM 863 O O . GLY A 1 103 ? 8.036 20.156 -12.213 1.00 58.62 103 GLY A O 1
ATOM 864 N N . THR A 1 104 ? 8.779 20.617 -14.280 1.00 53.19 104 THR A N 1
ATOM 865 C CA . THR A 1 104 ? 7.472 20.869 -14.893 1.00 53.19 104 THR A CA 1
ATOM 866 C C . THR A 1 104 ? 6.859 19.568 -15.412 1.00 53.19 104 THR A C 1
ATOM 868 O O . THR A 1 104 ? 7.535 18.721 -16.006 1.00 53.19 104 THR A O 1
ATOM 871 N N . VAL A 1 105 ? 5.564 19.381 -15.149 1.00 60.06 105 VAL A N 1
ATOM 872 C CA . VAL A 1 105 ? 4.795 18.202 -15.561 1.00 60.06 105 VAL A CA 1
ATOM 873 C C . VAL A 1 105 ? 3.984 18.568 -16.802 1.00 60.06 105 VAL A C 1
ATOM 875 O O . VAL A 1 105 ? 3.064 19.376 -16.730 1.00 60.06 105 VAL A O 1
ATOM 878 N N . HIS A 1 106 ? 4.330 17.977 -17.943 1.00 61.34 106 HIS A N 1
ATOM 879 C CA . HIS A 1 106 ? 3.638 18.187 -19.212 1.00 61.34 106 HIS A CA 1
ATOM 880 C C . HIS A 1 106 ? 2.727 16.998 -19.507 1.00 61.34 106 HIS A C 1
ATOM 882 O O . HIS A 1 106 ? 3.191 15.857 -19.573 1.00 61.34 106 HIS A O 1
ATOM 888 N N . LEU A 1 107 ? 1.435 17.261 -19.697 1.00 60.31 107 LEU A N 1
ATOM 889 C CA . LEU A 1 107 ? 0.472 16.254 -20.129 1.00 60.31 107 LEU A CA 1
ATOM 890 C C . LEU A 1 107 ? 0.755 15.865 -21.581 1.00 60.31 107 LEU A C 1
ATOM 892 O O . LEU A 1 107 ? 0.768 16.729 -22.453 1.00 60.31 107 LEU A O 1
ATOM 896 N N . LEU A 1 108 ? 0.994 14.578 -21.841 1.00 60.06 108 LEU A N 1
ATOM 897 C CA . LEU A 1 108 ? 1.435 14.140 -23.165 1.00 60.06 108 LEU A CA 1
ATOM 898 C C . LEU A 1 108 ? 0.315 13.709 -24.090 1.00 60.06 108 LEU A C 1
ATOM 900 O O . LEU A 1 108 ? 0.446 13.939 -25.289 1.00 60.06 108 LEU A O 1
ATOM 904 N N . LYS A 1 109 ? -0.735 13.057 -23.574 1.00 54.09 109 LYS A N 1
ATOM 905 C CA . LYS A 1 109 ? -1.914 12.640 -24.352 1.00 54.09 109 LYS A CA 1
ATOM 906 C C . LYS A 1 109 ? -2.997 12.020 -23.463 1.00 54.09 109 LYS A C 1
ATOM 908 O O . LYS A 1 109 ? -2.691 11.358 -22.473 1.00 54.09 109 LYS A O 1
ATOM 913 N N . SER A 1 110 ? -4.253 12.220 -23.870 1.00 52.22 110 SER A N 1
ATOM 914 C CA . SER A 1 110 ? -5.420 11.451 -23.417 1.00 52.22 110 SER A CA 1
ATOM 915 C C . SER A 1 110 ? -5.667 10.265 -24.342 1.00 52.22 110 SER A C 1
ATOM 917 O O . SER A 1 110 ? -5.391 10.370 -25.536 1.00 52.22 110 SER A O 1
ATOM 919 N N . LYS A 1 111 ? -6.317 9.240 -23.785 1.00 41.97 111 LYS A N 1
ATOM 920 C CA . LYS A 1 111 ? -6.803 8.005 -24.412 1.00 41.97 111 LYS A CA 1
ATOM 921 C C . LYS A 1 111 ? -5.733 6.942 -24.657 1.00 41.97 111 LYS A C 1
ATOM 923 O O . LYS A 1 111 ? -4.997 6.951 -25.637 1.00 41.97 111 LYS A O 1
ATOM 928 N N . LEU A 1 112 ? -5.804 5.923 -23.798 1.00 41.12 112 LEU A N 1
ATOM 929 C CA . LEU A 1 112 ? -5.940 4.537 -24.248 1.00 41.12 112 LEU A CA 1
ATOM 930 C C . LEU A 1 112 ? -6.934 4.499 -25.427 1.00 41.12 112 LEU A C 1
ATOM 932 O O . LEU A 1 112 ? -8.142 4.405 -25.227 1.00 41.12 112 LEU A O 1
ATOM 936 N N . GLN A 1 113 ? -6.442 4.693 -26.646 1.00 38.84 113 GLN A N 1
ATOM 937 C CA . GLN A 1 113 ? -7.172 4.383 -27.864 1.00 38.84 113 GLN A CA 1
ATOM 938 C C . GLN A 1 113 ? -6.523 3.131 -28.446 1.00 38.84 113 GLN A C 1
ATOM 940 O O . GLN A 1 113 ? -5.401 3.200 -28.945 1.00 38.84 113 GLN A O 1
ATOM 945 N N . ASN A 1 114 ? -7.294 2.047 -28.318 1.00 34.19 114 ASN A N 1
ATOM 946 C CA . ASN A 1 114 ? -7.144 0.687 -28.842 1.00 34.19 114 ASN A CA 1
ATOM 947 C C . ASN A 1 114 ? -6.034 -0.169 -28.220 1.00 34.19 114 ASN A C 1
ATOM 949 O O . ASN A 1 114 ? -4.839 0.040 -28.517 1.00 34.19 114 ASN A O 1
#

Sequence (114 aa):
MENIITRLYQLIKNTNNLIELEENIQTYMQEVFSSLLGEIFTQLDQVIKKKRQDKGWKIKREDWKTVQFSFGAVRFRHTLMGDEKGTPIILLMNGWEYKKTNGTVHLLKSKLQN

InterPro domains:
  IPR009620 Uncharacterised protein family UPF0236 [PF06782] (12-85)

Organism: NCBI:txid1413211

Nearest PDB structures (foldseek):
  1g85-assembly1_B  TM=6.447E-01  e=4.828E+00  Bos taurus
  4ic1-assembly1_D  TM=3.179E-01  e=1.037E+00  Saccharolobus solfataricus P2
  4ic1-assembly1_K  TM=3.167E-01  e=2.109E+00  Saccharolobus solfataricus P2
  1obp-assembly1_B  TM=6.530E-01  e=7.305E+00  Bos taurus
  4ic1-assembly1_J  TM=2.390E-01  e=1.874E+00  Saccharolobus solfataricus P2

Mean predicted aligned error: 9.23 Å